Protein AF-A0A937F068-F1 (afdb_monomer)

Structure (mmCIF, N/CA/C/O backbone):
data_AF-A0A937F068-F1
#
_entry.id   AF-A0A937F068-F1
#
loop_
_atom_site.group_PDB
_atom_site.id
_atom_site.type_symbol
_atom_site.label_atom_id
_atom_site.label_alt_id
_atom_site.label_comp_id
_atom_site.label_asym_id
_atom_site.label_entity_id
_atom_site.label_seq_id
_atom_site.pdbx_PDB_ins_code
_atom_site.Cartn_x
_atom_site.Cartn_y
_atom_site.Cartn_z
_atom_site.occupancy
_atom_site.B_iso_or_equiv
_atom_site.auth_seq_id
_atom_site.auth_comp_id
_atom_site.auth_asym_id
_atom_site.auth_atom_id
_atom_site.pdbx_PDB_model_num
ATOM 1 N N . MET A 1 1 ? -15.009 3.704 15.747 1.00 69.94 1 MET A N 1
ATOM 2 C CA . MET A 1 1 ? -14.477 2.419 15.239 1.00 69.94 1 MET A CA 1
ATOM 3 C C . MET A 1 1 ? -15.479 1.794 14.280 1.00 69.94 1 MET A C 1
ATOM 5 O O . MET A 1 1 ? -16.656 1.804 14.618 1.00 69.94 1 MET A O 1
ATOM 9 N N . ASN A 1 2 ? -15.046 1.283 13.120 1.00 83.69 2 ASN A N 1
ATOM 10 C CA . ASN A 1 2 ? -15.931 0.649 12.127 1.00 83.69 2 ASN A CA 1
ATOM 11 C C . ASN A 1 2 ? -15.419 -0.758 11.722 1.00 83.69 2 ASN A C 1
ATOM 13 O O . ASN A 1 2 ? -14.590 -0.865 10.817 1.00 83.69 2 ASN A O 1
ATOM 17 N N . PRO A 1 3 ? -15.869 -1.840 12.394 1.00 88.06 3 PRO A N 1
ATOM 18 C CA . PRO A 1 3 ? -15.419 -3.208 12.112 1.00 88.06 3 PRO A CA 1
ATOM 19 C C . PRO A 1 3 ? -15.730 -3.690 10.690 1.00 88.06 3 PRO A C 1
ATOM 21 O O . PRO A 1 3 ? -14.933 -4.422 10.111 1.00 88.06 3 PRO A O 1
ATOM 24 N N . GLU A 1 4 ? -16.850 -3.249 10.115 1.00 92.06 4 GLU A N 1
ATOM 25 C CA . GLU A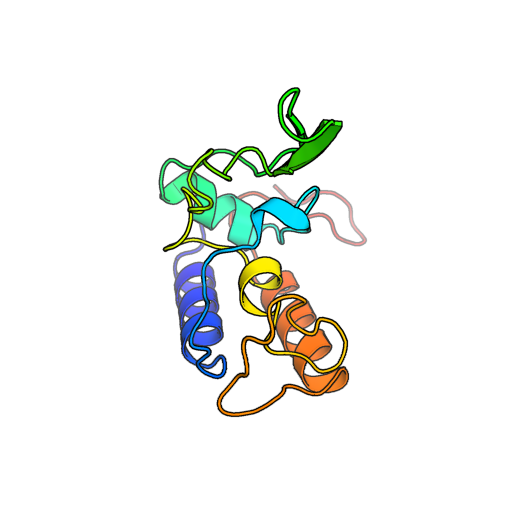 1 4 ? -17.248 -3.591 8.745 1.00 92.06 4 GLU A CA 1
ATOM 26 C C . GLU A 1 4 ? -16.262 -3.009 7.724 1.00 92.06 4 GLU A C 1
ATOM 28 O O . GLU A 1 4 ? -15.806 -3.715 6.827 1.00 92.06 4 GLU A O 1
ATOM 33 N N . ALA A 1 5 ? -15.835 -1.756 7.915 1.00 92.56 5 ALA A N 1
ATOM 34 C CA . ALA A 1 5 ? -14.820 -1.139 7.062 1.00 92.56 5 ALA A CA 1
ATOM 35 C C . ALA A 1 5 ? -13.458 -1.850 7.157 1.00 92.56 5 ALA A C 1
ATOM 37 O O . ALA A 1 5 ? -12.776 -2.003 6.147 1.00 92.56 5 ALA A O 1
ATOM 38 N N . ILE A 1 6 ? -13.063 -2.322 8.345 1.00 93.25 6 ILE A N 1
ATOM 39 C CA . ILE A 1 6 ? -11.826 -3.105 8.508 1.00 93.25 6 ILE A CA 1
ATOM 40 C C . ILE A 1 6 ? -11.939 -4.469 7.820 1.00 93.25 6 ILE A C 1
ATOM 42 O O . ILE A 1 6 ? -10.991 -4.882 7.154 1.00 93.25 6 ILE A O 1
ATOM 46 N N . ALA A 1 7 ? -13.081 -5.151 7.942 1.00 94.38 7 ALA A N 1
ATOM 47 C CA . ALA A 1 7 ? -13.318 -6.411 7.242 1.00 94.38 7 ALA A CA 1
ATOM 48 C C . ALA A 1 7 ? -13.234 -6.214 5.720 1.00 94.38 7 ALA A C 1
ATOM 50 O O . ALA A 1 7 ? -12.489 -6.930 5.050 1.00 94.38 7 ALA A O 1
ATOM 51 N N . ARG A 1 8 ? -13.882 -5.167 5.187 1.00 96.50 8 ARG A N 1
ATOM 52 C CA . ARG A 1 8 ? -13.809 -4.844 3.758 1.00 96.50 8 ARG A CA 1
ATOM 53 C C . ARG A 1 8 ? -12.386 -4.517 3.300 1.00 96.50 8 ARG A C 1
ATOM 55 O O . ARG A 1 8 ? -11.953 -4.994 2.256 1.00 96.50 8 ARG A O 1
ATOM 62 N N . LEU A 1 9 ? -11.626 -3.766 4.099 1.00 96.56 9 LEU A N 1
ATOM 63 C CA . LEU A 1 9 ? -10.213 -3.490 3.823 1.00 96.56 9 LEU A CA 1
ATOM 64 C C . LEU A 1 9 ? -9.393 -4.787 3.703 1.00 96.56 9 LEU A C 1
ATOM 66 O O . LEU A 1 9 ? -8.551 -4.920 2.815 1.00 96.56 9 LEU A O 1
ATOM 70 N N . GLN A 1 10 ? -9.638 -5.757 4.586 1.00 96.06 10 GLN A N 1
ATOM 71 C CA . GLN A 1 10 ? -8.953 -7.049 4.557 1.00 96.06 10 GLN A CA 1
ATOM 72 C C . GLN A 1 10 ? -9.335 -7.887 3.334 1.00 96.06 10 GLN A C 1
ATOM 74 O O . GLN A 1 10 ? -8.452 -8.514 2.750 1.00 96.06 10 GLN A O 1
ATOM 79 N N . GLU A 1 11 ? -10.603 -7.877 2.920 1.0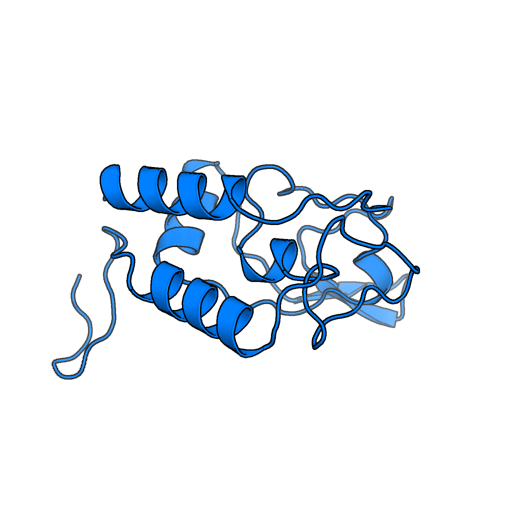0 97.69 11 GLU A N 1
ATOM 80 C CA . GLU A 1 11 ? -11.051 -8.529 1.682 1.00 97.69 11 GLU A CA 1
ATOM 81 C C . GLU A 1 11 ? -10.330 -7.958 0.458 1.00 97.69 11 GLU A C 1
ATOM 83 O O . GLU A 1 11 ? -9.791 -8.720 -0.344 1.00 97.69 11 GLU A O 1
ATOM 88 N N . ILE A 1 12 ? -10.236 -6.625 0.360 1.00 97.94 12 ILE A N 1
ATOM 89 C CA . ILE A 1 12 ? -9.492 -5.946 -0.711 1.00 97.94 12 ILE A CA 1
ATOM 90 C C . ILE A 1 12 ? -8.026 -6.395 -0.715 1.00 97.94 12 ILE A C 1
ATOM 92 O O . ILE A 1 12 ? -7.460 -6.691 -1.766 1.00 97.94 12 ILE A O 1
ATOM 96 N N . TYR A 1 1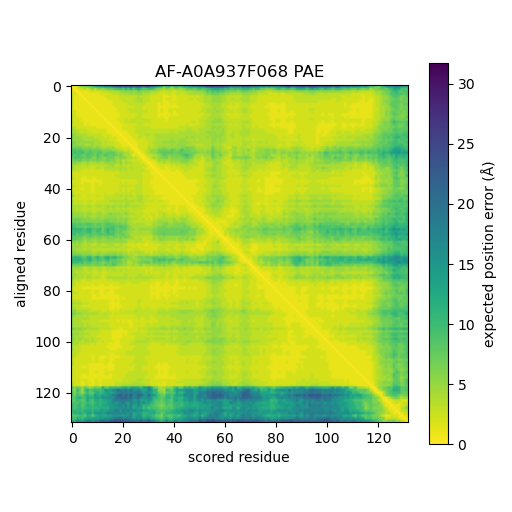3 ? -7.386 -6.498 0.454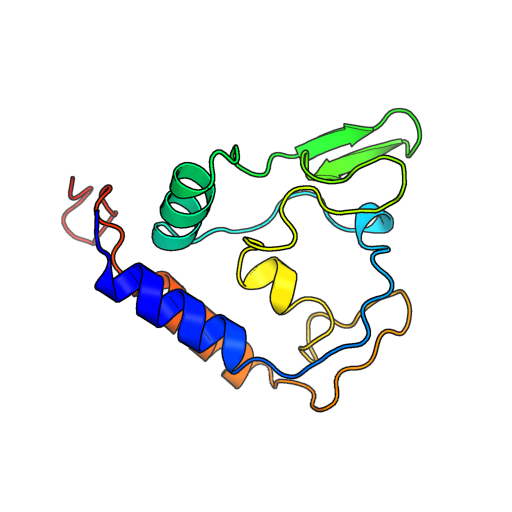 1.00 97.44 13 TYR A N 1
ATOM 97 C CA . TYR A 1 13 ? -6.003 -6.978 0.536 1.00 97.44 13 TYR A CA 1
ATOM 98 C C . TYR A 1 13 ? -5.839 -8.430 0.090 1.00 97.44 13 TYR A C 1
ATOM 100 O O . TYR A 1 13 ? -4.800 -8.771 -0.476 1.00 97.44 13 TYR A O 1
ATOM 108 N N . GLN A 1 14 ? -6.828 -9.280 0.361 1.00 96.94 14 GLN A N 1
ATOM 109 C CA . GLN A 1 14 ? -6.813 -10.690 -0.025 1.00 96.94 14 GLN A CA 1
ATOM 110 C C . GLN A 1 14 ? -7.081 -10.894 -1.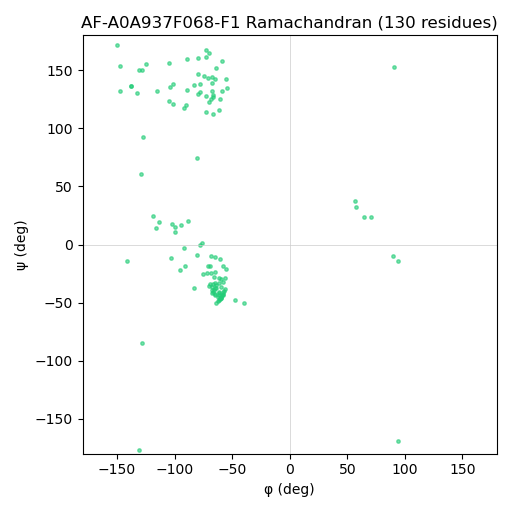520 1.00 96.94 14 GLN A C 1
ATOM 112 O O . GLN A 1 14 ? -6.625 -11.894 -2.069 1.00 96.94 14 GLN A O 1
ATOM 117 N N . SER A 1 15 ? -7.770 -9.959 -2.183 1.00 97.12 15 SER A N 1
ATOM 118 C CA . SER A 1 15 ? -8.035 -10.027 -3.625 1.00 97.12 15 SER A CA 1
ATOM 119 C C . SER A 1 15 ? -6.868 -9.562 -4.502 1.00 97.12 15 SER A C 1
ATOM 121 O O . SER A 1 15 ? -6.935 -9.699 -5.723 1.00 97.12 15 SER A O 1
ATOM 123 N N . LEU A 1 16 ? -5.812 -8.985 -3.917 1.00 98.06 16 LEU A N 1
ATOM 124 C CA . LEU A 1 16 ? -4.650 -8.523 -4.679 1.00 98.06 16 LEU A CA 1
ATOM 125 C C . LEU A 1 16 ? -3.874 -9.701 -5.297 1.00 98.06 16 LEU A C 1
ATOM 127 O O . LEU A 1 16 ? -3.712 -10.731 -4.634 1.00 98.06 16 LEU A O 1
ATOM 131 N N . PRO A 1 17 ? -3.317 -9.539 -6.515 1.00 97.94 17 PRO A N 1
ATOM 132 C CA . PRO A 1 17 ? -2.431 -10.535 -7.102 1.00 97.94 17 PRO A CA 1
ATOM 133 C C . PRO A 1 17 ? -1.248 -10.865 -6.191 1.00 97.94 17 PRO A C 1
ATOM 135 O O . PRO A 1 17 ? -0.666 -9.990 -5.540 1.00 97.94 17 PRO A O 1
ATOM 138 N N . LYS A 1 18 ? -0.850 -12.135 -6.172 1.00 96.88 18 LYS A N 1
ATOM 139 C CA . LYS A 1 18 ? 0.322 -12.578 -5.411 1.00 96.88 18 LYS A CA 1
ATOM 140 C C . LYS A 1 18 ? 1.619 -12.155 -6.093 1.00 96.88 18 LYS A C 1
ATOM 142 O O . LYS A 1 18 ? 1.744 -12.190 -7.315 1.00 96.88 18 LYS A O 1
ATOM 147 N N . ILE A 1 19 ? 2.615 -11.828 -5.273 1.00 95.81 19 ILE A N 1
ATOM 148 C CA . ILE A 1 19 ? 3.985 -11.521 -5.691 1.00 95.81 19 ILE A CA 1
ATOM 149 C C . ILE A 1 19 ? 4.985 -12.180 -4.743 1.00 95.81 19 ILE A C 1
ATOM 151 O O . ILE A 1 19 ? 4.850 -12.106 -3.519 1.00 95.81 19 ILE A O 1
ATOM 155 N N . ASN A 1 20 ? 6.035 -12.775 -5.305 1.00 95.00 20 ASN A N 1
ATOM 156 C CA . ASN A 1 20 ? 7.163 -13.303 -4.536 1.00 95.00 20 ASN A CA 1
ATOM 157 C C . ASN A 1 20 ? 8.120 -12.157 -4.161 1.00 95.00 20 ASN A C 1
ATOM 159 O O . ASN A 1 20 ? 9.170 -11.963 -4.770 1.00 95.00 20 ASN A O 1
ATOM 163 N N . CYS A 1 21 ? 7.711 -11.339 -3.186 1.00 91.50 21 CYS A N 1
ATOM 164 C CA . CYS A 1 21 ? 8.440 -10.144 -2.760 1.00 91.50 21 CYS A CA 1
ATOM 165 C C . CYS A 1 21 ? 9.768 -10.491 -2.064 1.00 91.50 21 CYS A C 1
ATOM 167 O O . CYS A 1 21 ? 9.775 -11.161 -1.036 1.00 91.50 21 CYS A O 1
ATOM 169 N N . GLN A 1 22 ? 10.880 -9.934 -2.555 1.00 90.94 22 GLN A N 1
ATOM 170 C CA . GLN A 1 22 ? 12.214 -10.085 -1.948 1.00 90.94 22 GLN A CA 1
ATOM 171 C C . GLN A 1 22 ? 12.453 -9.197 -0.711 1.00 90.94 22 GLN A C 1
ATOM 173 O O . GLN A 1 22 ? 13.550 -9.214 -0.167 1.00 90.94 22 GLN A O 1
ATOM 178 N N . GLN A 1 23 ? 11.470 -8.384 -0.301 1.00 88.50 23 GLN A N 1
ATOM 179 C CA . GLN A 1 23 ? 11.553 -7.509 0.881 1.00 88.50 23 GLN A CA 1
ATOM 180 C C . GLN A 1 23 ? 12.739 -6.523 0.854 1.00 88.50 23 GLN A C 1
ATOM 182 O O . GLN A 1 23 ? 13.333 -6.218 1.877 1.00 88.50 23 GLN A O 1
ATOM 187 N N . LYS A 1 24 ? 13.057 -5.983 -0.331 1.00 87.44 24 LYS A N 1
ATOM 188 C CA . LYS A 1 24 ? 14.157 -5.022 -0.549 1.00 87.44 24 LYS A CA 1
ATOM 189 C C . LYS A 1 24 ? 13.712 -3.552 -0.630 1.00 87.44 24 LYS A C 1
ATOM 191 O O . LYS A 1 24 ? 14.456 -2.683 -1.076 1.00 87.44 24 LYS A O 1
ATOM 196 N N . CYS A 1 25 ? 12.486 -3.255 -0.194 1.00 86.50 25 CYS A N 1
ATOM 197 C CA . CYS A 1 25 ? 11.876 -1.925 -0.304 1.00 86.50 25 CYS A CA 1
ATOM 198 C C . CYS A 1 25 ? 12.643 -0.819 0.442 1.00 86.50 25 CYS A C 1
ATOM 200 O O . CYS A 1 25 ? 12.349 0.354 0.224 1.00 86.50 25 CYS A O 1
ATOM 202 N N . GLN A 1 26 ? 13.608 -1.153 1.304 1.00 81.12 26 GLN A N 1
ATOM 203 C CA . GLN A 1 26 ? 14.441 -0.177 2.002 1.00 81.12 26 GLN A CA 1
ATOM 204 C C . GLN A 1 26 ? 15.182 0.778 1.065 1.00 81.12 26 GLN A C 1
ATOM 206 O O . GLN A 1 26 ? 15.369 1.932 1.424 1.00 81.12 26 GLN A O 1
ATOM 211 N N . ALA A 1 27 ? 15.500 0.327 -0.152 1.00 78.25 27 ALA A N 1
ATOM 212 C CA . ALA A 1 27 ? 16.169 1.138 -1.161 1.00 78.25 27 ALA A CA 1
ATOM 213 C C . ALA A 1 27 ? 15.303 2.277 -1.733 1.00 78.25 27 ALA A C 1
ATOM 215 O O . ALA A 1 27 ? 15.837 3.183 -2.365 1.00 78.25 27 ALA A O 1
ATOM 216 N N . CYS A 1 28 ? 13.973 2.221 -1.575 1.00 80.06 28 CYS A N 1
ATOM 217 C CA . CYS A 1 28 ? 13.062 3.128 -2.283 1.00 80.06 28 CYS A CA 1
ATOM 218 C C . CYS A 1 28 ? 11.857 3.627 -1.470 1.00 80.06 28 CYS A C 1
ATOM 220 O O . CYS A 1 28 ? 11.187 4.562 -1.899 1.00 80.06 28 CYS A O 1
ATOM 222 N N . CYS A 1 29 ? 11.535 3.026 -0.322 1.00 84.81 29 CYS A N 1
ATOM 223 C CA . CYS A 1 29 ? 10.348 3.384 0.454 1.00 84.81 29 CYS A CA 1
ATOM 224 C C . CYS A 1 29 ? 10.654 4.491 1.471 1.00 84.81 29 CYS A C 1
ATOM 226 O O . CYS A 1 29 ? 11.478 4.317 2.373 1.00 84.81 29 CYS A O 1
ATOM 228 N N . THR A 1 30 ? 9.953 5.620 1.346 1.00 87.56 30 THR A N 1
ATOM 229 C CA . THR A 1 30 ? 10.226 6.845 2.108 1.00 87.56 30 THR A CA 1
ATOM 230 C C . THR A 1 30 ? 8.950 7.369 2.781 1.00 87.56 30 THR A C 1
ATOM 232 O O . THR A 1 30 ? 8.669 7.033 3.932 1.00 87.56 30 THR A O 1
ATOM 235 N N . ILE A 1 31 ? 8.150 8.142 2.049 1.00 88.50 31 ILE A N 1
ATOM 236 C CA . ILE A 1 31 ? 6.832 8.656 2.416 1.00 88.50 31 ILE A CA 1
ATOM 237 C C . ILE A 1 31 ? 5.800 7.826 1.667 1.00 88.50 31 ILE A C 1
ATOM 239 O O . ILE A 1 31 ? 5.945 7.570 0.473 1.00 88.50 31 ILE A O 1
ATOM 243 N N . ILE A 1 32 ? 4.751 7.421 2.372 1.00 91.56 32 ILE A N 1
ATOM 244 C CA . ILE A 1 32 ? 3.646 6.673 1.785 1.00 91.56 32 ILE A CA 1
ATOM 245 C C . ILE A 1 32 ? 2.327 7.342 2.137 1.00 91.56 32 ILE A C 1
ATOM 247 O O . ILE A 1 32 ? 2.198 7.974 3.186 1.00 91.56 32 ILE A O 1
ATOM 251 N N . THR A 1 33 ? 1.355 7.205 1.246 1.00 90.56 33 THR A N 1
ATOM 252 C CA . THR A 1 33 ? -0.018 7.636 1.481 1.00 90.56 33 THR A CA 1
ATOM 253 C C . THR A 1 33 ? -0.756 6.606 2.330 1.00 90.56 33 THR A C 1
ATOM 255 O O . THR A 1 33 ? -0.482 5.407 2.257 1.00 90.56 33 THR A O 1
ATOM 258 N N . LEU A 1 34 ? -1.677 7.082 3.165 1.00 92.94 34 LEU A N 1
ATOM 259 C CA . LEU A 1 34 ? -2.579 6.243 3.945 1.00 92.94 34 LEU A CA 1
ATOM 260 C C . LEU A 1 34 ? -3.974 6.858 3.907 1.00 92.94 34 LEU A C 1
ATOM 262 O O . LEU A 1 34 ? -4.121 8.063 4.113 1.00 92.94 34 LEU A O 1
ATOM 266 N N . SER A 1 35 ? -4.979 6.019 3.706 1.00 92.44 35 SER A N 1
ATOM 267 C CA . SER A 1 35 ? -6.379 6.357 3.940 1.00 92.44 35 SER A CA 1
ATOM 268 C C . SER A 1 35 ? -6.686 6.426 5.447 1.00 92.44 35 SER A C 1
ATOM 270 O O . SER A 1 35 ? -5.966 5.845 6.277 1.00 92.44 35 SER A O 1
ATOM 272 N N . PRO A 1 36 ? -7.786 7.088 5.847 1.00 91.00 36 PRO A N 1
ATOM 273 C CA . PRO A 1 36 ? -8.213 7.129 7.243 1.00 91.00 36 PRO A CA 1
ATOM 274 C C . PRO A 1 36 ? -8.427 5.741 7.865 1.00 91.00 36 PRO A C 1
ATOM 276 O O . PRO A 1 36 ? -8.077 5.534 9.031 1.00 91.00 36 PRO A O 1
ATOM 279 N N . ILE A 1 37 ? -8.968 4.778 7.108 1.00 92.75 37 ILE A N 1
ATOM 280 C CA . ILE A 1 37 ? -9.209 3.422 7.619 1.00 92.75 37 ILE A CA 1
ATOM 281 C C . ILE A 1 37 ? -7.899 2.660 7.857 1.00 92.75 37 ILE A C 1
ATOM 283 O O . ILE A 1 37 ? -7.782 1.924 8.834 1.00 92.75 37 ILE A O 1
ATOM 287 N N . GLU A 1 38 ? -6.872 2.884 7.036 1.00 95.19 38 GLU A N 1
ATOM 288 C CA . GLU A 1 38 ? -5.555 2.263 7.209 1.00 95.19 38 GLU A CA 1
ATOM 289 C C . GLU A 1 38 ? -4.812 2.820 8.419 1.00 95.19 38 GLU A C 1
ATOM 291 O O . GLU A 1 38 ? -4.130 2.079 9.130 1.00 95.19 38 GLU A O 1
ATOM 296 N N . ILE A 1 39 ? -4.979 4.116 8.696 1.00 92.81 39 ILE A N 1
ATOM 297 C CA . ILE A 1 39 ? -4.489 4.733 9.931 1.00 92.81 39 ILE A CA 1
ATOM 298 C C . ILE A 1 39 ? -5.133 4.061 11.149 1.00 92.81 39 ILE A C 1
ATOM 300 O O . ILE A 1 39 ? -4.435 3.737 12.11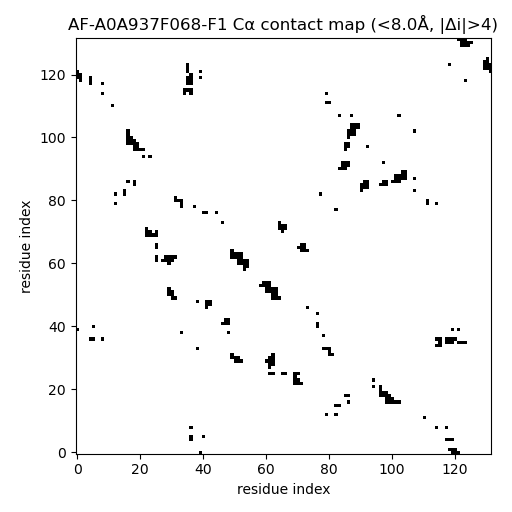4 1.00 92.81 39 ILE A O 1
ATOM 304 N N . GLU A 1 40 ? -6.450 3.843 11.118 1.00 91.88 40 GLU A N 1
ATOM 305 C CA . GLU A 1 40 ? -7.157 3.130 12.183 1.00 91.88 40 GLU A CA 1
ATOM 306 C C . GLU A 1 40 ? -6.652 1.684 12.305 1.00 91.88 40 GLU A C 1
ATOM 308 O O . GLU A 1 40 ? -6.318 1.243 13.406 1.00 91.88 40 GLU A O 1
ATOM 313 N N . HIS A 1 41 ? -6.489 0.983 11.180 1.00 93.75 41 HIS A N 1
ATOM 314 C CA . HIS A 1 41 ? -5.984 -0.386 11.135 1.00 93.75 41 HIS A CA 1
ATOM 315 C C . HIS A 1 41 ? -4.578 -0.520 11.745 1.00 93.75 41 HIS A C 1
ATOM 317 O O . HIS A 1 41 ? -4.327 -1.429 12.540 1.00 93.75 41 HIS A O 1
ATOM 323 N N . LEU A 1 42 ? -3.662 0.409 11.444 1.00 94.25 42 LEU A N 1
ATOM 324 C CA . LEU A 1 42 ? -2.330 0.444 12.056 1.00 94.25 42 LEU A CA 1
ATOM 325 C C . LEU A 1 42 ? -2.407 0.637 13.572 1.00 94.25 42 LEU A C 1
ATOM 327 O O . LEU A 1 42 ? -1.783 -0.120 14.320 1.00 94.25 42 LEU A O 1
ATOM 331 N N . LYS A 1 43 ? -3.203 1.611 14.030 1.00 92.31 43 LYS A N 1
ATOM 332 C CA . LYS A 1 43 ? -3.373 1.912 15.459 1.00 92.31 43 LYS A CA 1
ATOM 333 C C . LYS A 1 43 ? -3.959 0.727 16.227 1.00 92.31 43 LYS A C 1
ATOM 335 O O . LYS A 1 43 ? -3.449 0.396 17.294 1.00 92.31 43 LYS A O 1
ATOM 340 N N . GLN A 1 44 ? -4.968 0.054 15.669 1.00 91.44 44 GLN A N 1
ATOM 341 C CA . GLN A 1 44 ? -5.571 -1.150 16.257 1.00 91.44 44 GLN A CA 1
ATOM 342 C C . GLN A 1 44 ? -4.556 -2.286 16.438 1.00 91.44 44 GLN A C 1
ATOM 344 O O . GLN A 1 44 ? -4.660 -3.070 17.375 1.00 91.44 44 GLN A O 1
ATOM 349 N N . ASN A 1 45 ? -3.535 -2.339 15.583 1.00 94.00 45 ASN A N 1
ATOM 350 C CA . ASN A 1 45 ? -2.463 -3.328 15.651 1.00 94.00 45 ASN A CA 1
ATOM 351 C C . ASN A 1 45 ? -1.223 -2.829 16.418 1.00 94.00 45 ASN A C 1
ATOM 353 O O . ASN A 1 45 ? -0.129 -3.384 16.273 1.00 94.00 45 ASN A O 1
ATOM 357 N N . GLY A 1 46 ? -1.369 -1.760 17.211 1.00 94.44 46 GLY A N 1
ATOM 358 C CA . GLY A 1 46 ? -0.293 -1.192 18.024 1.00 94.44 46 GLY A CA 1
ATOM 359 C C . GLY A 1 46 ? 0.866 -0.630 17.199 1.00 94.44 46 GLY A C 1
ATOM 360 O O . GLY A 1 46 ? 2.000 -0.584 17.676 1.00 94.44 46 GLY A O 1
ATOM 361 N N . LYS A 1 47 ? 0.621 -0.252 15.937 1.00 94.94 47 LYS A N 1
ATOM 362 C CA . LYS A 1 47 ? 1.634 0.310 15.040 1.00 94.94 47 LYS A CA 1
ATOM 363 C C . LYS A 1 47 ? 1.501 1.826 14.960 1.00 94.94 47 LYS A C 1
ATOM 365 O O . LYS A 1 47 ? 0.406 2.372 14.857 1.00 94.94 47 LYS A O 1
ATOM 370 N N . GLY A 1 48 ? 2.647 2.502 14.984 1.00 92.56 48 GLY A N 1
ATOM 371 C CA . GLY A 1 48 ? 2.729 3.936 14.719 1.00 92.56 48 GLY A CA 1
ATOM 372 C C . GLY A 1 48 ? 2.531 4.264 13.239 1.00 92.56 48 GLY A C 1
ATOM 373 O O . GLY A 1 48 ? 2.609 3.389 12.373 1.00 92.56 48 GLY A O 1
ATOM 374 N N . LEU A 1 49 ? 2.325 5.545 12.942 1.00 92.62 49 LEU A N 1
ATOM 375 C CA . LEU A 1 49 ? 2.246 6.012 11.562 1.00 92.62 49 LEU A CA 1
ATOM 376 C C . LEU A 1 49 ? 3.614 5.892 10.861 1.00 92.62 49 LEU A C 1
ATOM 378 O O . LEU A 1 49 ? 4.642 6.190 11.476 1.00 92.62 49 LEU A O 1
ATOM 382 N N . PRO A 1 50 ? 3.646 5.461 9.590 1.00 91.31 50 PRO A N 1
ATOM 383 C CA . PRO A 1 50 ? 4.834 5.544 8.752 1.00 91.31 50 PRO A CA 1
ATOM 384 C C . PRO A 1 50 ? 5.250 7.008 8.599 1.00 91.31 50 PRO A C 1
ATOM 386 O O . PRO A 1 50 ? 4.454 7.839 8.173 1.00 91.31 50 PRO A O 1
ATOM 389 N N . VAL A 1 51 ? 6.496 7.323 8.939 1.00 90.75 51 VAL A N 1
ATOM 390 C CA . VAL A 1 51 ? 7.077 8.658 8.746 1.00 90.75 51 VAL A CA 1
ATOM 391 C C . VAL A 1 51 ? 8.426 8.524 8.060 1.00 90.75 51 VAL A C 1
ATOM 393 O O . VAL A 1 51 ? 9.116 7.520 8.244 1.00 90.75 51 VAL A O 1
ATOM 396 N N . ALA A 1 52 ? 8.814 9.526 7.277 1.00 90.56 52 ALA A N 1
ATOM 397 C CA . ALA A 1 52 ? 10.166 9.589 6.741 1.00 90.56 52 ALA A CA 1
ATOM 398 C C . ALA A 1 52 ? 11.169 9.828 7.879 1.00 90.56 52 ALA A C 1
ATOM 400 O O . ALA A 1 52 ? 10.976 10.703 8.725 1.00 90.56 52 ALA A O 1
ATOM 401 N N . ARG A 1 53 ? 12.238 9.034 7.901 1.00 88.62 53 ARG A N 1
ATOM 402 C CA . ARG A 1 53 ? 13.353 9.138 8.838 1.00 88.62 53 ARG A CA 1
ATOM 403 C C . ARG A 1 53 ? 14.665 9.061 8.073 1.00 88.62 53 ARG A C 1
ATOM 405 O O . ARG A 1 53 ? 14.886 8.121 7.316 1.00 88.62 53 ARG A O 1
ATOM 412 N N . TYR A 1 54 ? 15.570 9.997 8.335 1.00 88.38 54 TYR A N 1
ATOM 413 C CA . TYR A 1 54 ? 16.886 9.986 7.711 1.00 88.38 54 TYR A CA 1
ATOM 414 C C . TYR A 1 54 ? 17.699 8.786 8.202 1.00 88.38 54 TYR A C 1
ATOM 416 O O . TYR A 1 54 ? 17.830 8.573 9.414 1.00 88.38 54 TYR A O 1
ATOM 424 N N . SER A 1 55 ? 18.253 8.022 7.263 1.00 83.06 55 SER A N 1
ATOM 425 C CA . SER A 1 55 ? 19.221 6.974 7.552 1.00 83.06 55 SER A CA 1
ATOM 426 C C . SER A 1 55 ? 20.628 7.460 7.236 1.00 83.06 55 SER A C 1
ATOM 428 O O . SER A 1 55 ? 20.939 7.772 6.091 1.00 83.06 55 SER A O 1
ATOM 430 N N . LYS A 1 56 ? 21.499 7.465 8.250 1.00 84.94 56 LYS A N 1
ATOM 431 C CA . LYS A 1 56 ? 22.922 7.797 8.077 1.00 84.94 56 LYS A CA 1
ATOM 432 C C . LYS A 1 56 ? 23.665 6.781 7.210 1.00 84.94 56 LYS A C 1
ATOM 434 O O . LYS A 1 56 ? 24.601 7.149 6.524 1.00 84.94 56 LYS A O 1
ATOM 439 N N . GLU A 1 57 ? 23.272 5.513 7.287 1.00 81.50 57 GLU A N 1
ATOM 440 C CA . GLU A 1 57 ? 23.911 4.414 6.552 1.00 81.50 57 GLU A CA 1
ATOM 441 C C . GLU A 1 57 ? 23.681 4.533 5.046 1.00 81.50 57 GLU A C 1
ATOM 443 O O . GLU A 1 57 ? 24.564 4.237 4.249 1.00 81.50 57 GLU A O 1
ATOM 448 N N . PHE A 1 58 ? 22.489 4.990 4.673 1.00 77.25 58 PHE A N 1
ATOM 449 C CA . PHE A 1 58 ? 22.056 5.042 3.288 1.00 77.25 58 PHE A CA 1
ATOM 450 C C . PHE A 1 58 ? 22.105 6.449 2.680 1.00 77.25 58 PHE A C 1
ATOM 452 O O . PHE A 1 58 ? 21.972 6.583 1.472 1.00 77.25 58 PHE A O 1
ATOM 459 N N . ASP A 1 59 ? 22.300 7.482 3.501 1.00 86.25 59 ASP A N 1
ATOM 460 C CA . ASP A 1 59 ? 22.326 8.895 3.103 1.00 86.25 59 ASP A CA 1
ATOM 461 C C . ASP A 1 59 ? 21.044 9.383 2.392 1.00 86.25 59 ASP A C 1
ATOM 463 O O . ASP A 1 59 ? 21.054 10.263 1.535 1.00 86.25 59 ASP A O 1
ATOM 467 N N . TYR A 1 60 ? 19.891 8.819 2.765 1.00 8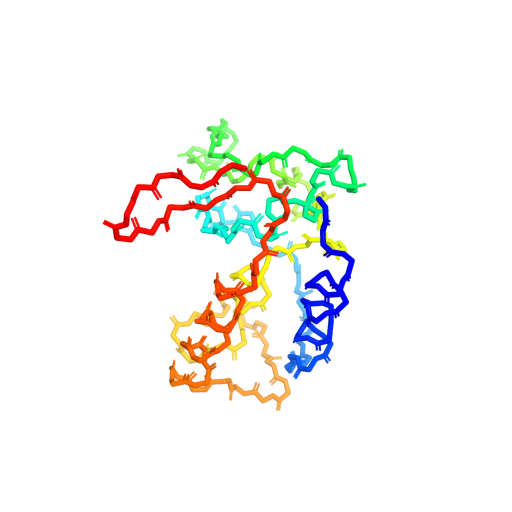5.06 60 TYR A N 1
ATOM 468 C CA . TYR A 1 60 ? 18.572 9.293 2.334 1.00 85.06 60 TYR A CA 1
ATOM 469 C C . TYR A 1 60 ? 17.481 9.022 3.383 1.00 85.06 60 TYR A C 1
ATOM 471 O O . TYR A 1 60 ? 17.695 8.385 4.419 1.00 85.06 60 TYR A O 1
ATOM 479 N N . GLN A 1 61 ? 16.288 9.572 3.138 1.00 88.69 61 GLN A N 1
ATOM 480 C CA . GLN A 1 61 ? 15.099 9.386 3.974 1.00 88.69 61 GLN A CA 1
ATOM 481 C C . GLN A 1 61 ? 14.459 8.026 3.712 1.00 88.69 61 GLN A C 1
ATOM 483 O O . GLN A 1 61 ? 14.169 7.709 2.570 1.00 88.69 61 GLN A O 1
ATOM 488 N N . MET A 1 62 ? 14.152 7.263 4.753 1.00 89.38 62 MET A N 1
ATOM 489 C CA . MET A 1 62 ? 13.499 5.957 4.662 1.00 89.38 62 MET A CA 1
ATOM 490 C C . MET A 1 62 ? 12.235 5.920 5.514 1.00 89.38 62 MET A C 1
ATOM 492 O O . MET A 1 62 ? 12.124 6.640 6.504 1.00 89.38 62 MET A O 1
ATOM 496 N N . CYS A 1 63 ? 11.285 5.055 5.171 1.00 91.88 63 CYS A N 1
ATOM 497 C CA . CYS A 1 63 ? 10.130 4.804 6.027 1.00 91.88 63 CYS A CA 1
ATOM 498 C C . CYS A 1 63 ? 10.577 4.289 7.409 1.00 91.88 63 CYS A C 1
ATOM 500 O O . CYS A 1 63 ? 11.349 3.336 7.510 1.00 91.88 63 CYS A O 1
ATOM 502 N N . SER A 1 64 ? 10.031 4.868 8.480 1.00 91.62 64 SER A N 1
ATOM 503 C CA . SER A 1 64 ? 10.332 4.537 9.881 1.00 91.62 64 SER A CA 1
ATOM 504 C C . SER A 1 64 ? 10.080 3.078 10.277 1.00 91.62 64 SER A C 1
ATOM 506 O O . SER A 1 64 ? 10.601 2.628 11.296 1.00 91.62 64 SER A O 1
ATOM 508 N N . HIS A 1 65 ? 9.292 2.339 9.490 1.00 91.56 65 HIS A N 1
ATOM 509 C CA . HIS A 1 65 ? 8.994 0.923 9.722 1.00 91.56 65 HIS A CA 1
ATOM 510 C C . HIS A 1 65 ? 9.950 -0.038 9.015 1.00 91.56 65 HIS A C 1
ATOM 512 O O . HIS A 1 65 ? 9.810 -1.252 9.181 1.00 91.56 65 HIS A O 1
ATOM 518 N N . LEU A 1 66 ? 10.895 0.465 8.223 1.00 88.44 66 LEU A N 1
ATOM 519 C CA . LEU A 1 66 ? 11.946 -0.355 7.632 1.00 88.44 66 LEU A CA 1
ATOM 520 C C . LEU A 1 66 ? 13.044 -0.619 8.658 1.00 88.44 66 LEU A C 1
ATOM 522 O O . LEU A 1 66 ? 13.559 0.294 9.304 1.00 88.44 66 LEU A O 1
ATOM 526 N N . ARG A 1 67 ? 13.401 -1.891 8.800 1.00 83.06 67 ARG A N 1
ATOM 527 C CA . ARG A 1 67 ? 14.529 -2.339 9.614 1.00 83.06 67 ARG A CA 1
ATOM 528 C C . ARG A 1 67 ? 15.799 -2.367 8.767 1.00 83.06 67 ARG A C 1
ATOM 530 O O . ARG A 1 67 ? 15.739 -2.450 7.544 1.00 83.06 67 ARG A O 1
ATOM 537 N N . GLN A 1 68 ? 16.955 -2.348 9.430 1.00 73.50 68 GLN A N 1
ATOM 538 C CA . GLN A 1 68 ? 18.268 -2.392 8.767 1.00 73.50 68 GLN A CA 1
ATOM 539 C C . GLN A 1 68 ? 18.455 -3.637 7.888 1.00 73.50 68 GLN A C 1
ATOM 541 O O . GLN A 1 68 ? 19.083 -3.564 6.841 1.00 73.50 68 GLN A O 1
ATOM 546 N N . ASN A 1 69 ? 17.853 -4.767 8.269 1.00 75.44 69 ASN A N 1
ATOM 547 C CA . ASN A 1 69 ? 17.897 -6.002 7.486 1.00 75.44 69 ASN A CA 1
ATOM 548 C C . ASN A 1 69 ? 16.964 -5.997 6.252 1.00 75.44 69 ASN A C 1
ATOM 550 O O . ASN A 1 69 ? 16.910 -6.993 5.541 1.00 75.44 69 ASN A O 1
ATOM 554 N N . GLY A 1 70 ? 16.239 -4.902 5.999 1.00 72.81 70 GLY A N 1
ATOM 555 C CA . GLY A 1 70 ? 15.307 -4.740 4.878 1.00 72.81 70 GLY A CA 1
ATOM 556 C C . GLY A 1 70 ? 13.850 -5.077 5.197 1.00 72.81 70 GLY A C 1
ATOM 557 O O . GLY A 1 70 ? 12.940 -4.661 4.477 1.00 72.81 70 GLY A O 1
ATOM 558 N N . ASP A 1 71 ? 13.592 -5.739 6.326 1.00 83.88 71 ASP A N 1
ATOM 559 C CA . ASP A 1 71 ? 12.239 -6.143 6.690 1.00 83.88 71 ASP A CA 1
ATOM 560 C C . ASP A 1 71 ? 11.362 -4.951 7.079 1.00 83.88 71 ASP A C 1
ATOM 562 O O . ASP A 1 71 ? 11.771 -4.016 7.772 1.00 83.88 71 ASP A O 1
ATOM 566 N N . CYS A 1 72 ? 10.087 -5.030 6.708 1.00 89.81 72 CYS A N 1
ATOM 567 C CA . CYS A 1 72 ? 9.082 -4.062 7.123 1.00 89.81 72 CYS A CA 1
ATOM 568 C C . CYS A 1 72 ? 8.397 -4.523 8.420 1.00 89.81 72 CYS A C 1
ATOM 570 O O . CYS A 1 72 ? 7.690 -5.531 8.432 1.00 89.81 72 CYS A O 1
ATOM 572 N N . ALA A 1 73 ? 8.533 -3.755 9.503 1.00 90.50 73 ALA A N 1
ATOM 573 C CA . ALA A 1 73 ? 7.982 -4.069 10.828 1.00 90.50 73 ALA A CA 1
A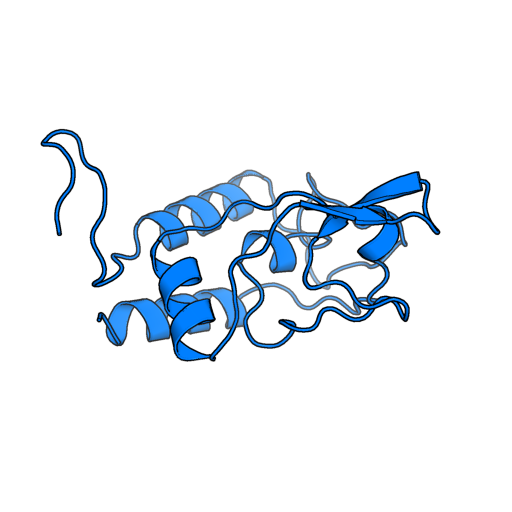TOM 574 C C . ALA A 1 73 ? 6.438 -4.095 10.897 1.00 90.50 73 ALA A C 1
ATOM 576 O O . ALA A 1 73 ? 5.864 -4.533 11.902 1.00 90.50 73 ALA A O 1
ATOM 577 N N . ILE A 1 74 ? 5.775 -3.625 9.837 1.00 92.56 74 ILE A N 1
ATOM 578 C CA . ILE A 1 74 ? 4.317 -3.593 9.685 1.00 92.56 74 ILE A CA 1
ATOM 579 C C . ILE A 1 74 ? 3.817 -4.512 8.569 1.00 92.56 74 ILE A C 1
ATOM 581 O O . ILE A 1 74 ? 2.694 -4.338 8.122 1.00 92.56 74 ILE A O 1
ATOM 585 N N . GLN A 1 75 ? 4.611 -5.499 8.128 1.00 89.88 75 GLN A N 1
ATOM 586 C CA . GLN A 1 75 ? 4.237 -6.435 7.056 1.00 89.88 75 GLN A CA 1
ATOM 587 C C . GLN A 1 75 ? 2.769 -6.922 7.089 1.00 89.88 75 GLN A C 1
ATOM 589 O O . GLN A 1 75 ? 2.112 -6.760 6.056 1.00 89.88 75 GLN A O 1
ATOM 594 N N . PRO A 1 76 ? 2.217 -7.424 8.218 1.00 89.06 76 PRO A N 1
ATOM 595 C CA . PRO A 1 76 ? 0.845 -7.943 8.239 1.00 89.06 76 PRO A CA 1
ATOM 596 C C . PRO A 1 76 ? -0.214 -6.861 7.998 1.00 89.06 76 PRO A C 1
ATOM 598 O O . PRO A 1 76 ? -1.269 -7.141 7.436 1.00 89.06 76 PRO A O 1
ATOM 601 N N . VAL A 1 77 ? 0.092 -5.615 8.357 1.00 94.44 77 VAL A N 1
ATOM 602 C CA . VAL A 1 77 ? -0.833 -4.472 8.356 1.00 94.44 77 VAL A CA 1
ATOM 603 C C . VAL A 1 77 ? -0.372 -3.367 7.406 1.00 94.44 77 VAL A C 1
ATOM 605 O O . VAL A 1 77 ? -0.699 -2.196 7.587 1.00 94.44 77 VAL A O 1
ATOM 608 N N . LYS A 1 78 ? 0.419 -3.736 6.390 1.00 95.12 78 LYS A N 1
ATOM 609 C CA . LYS A 1 78 ? 0.868 -2.820 5.340 1.00 95.12 78 LYS A CA 1
ATOM 610 C C . LYS A 1 78 ? -0.345 -2.138 4.688 1.00 95.12 78 LYS A C 1
ATOM 612 O O . LYS A 1 78 ? -1.289 -2.856 4.339 1.00 95.12 78 LYS A O 1
ATOM 617 N N . PRO A 1 79 ? -0.290 -0.811 4.477 1.00 96.06 79 PRO A N 1
ATOM 618 C CA . PRO A 1 79 ? -1.263 -0.098 3.657 1.00 96.06 79 PRO A CA 1
ATOM 619 C C . PRO A 1 79 ? -1.301 -0.631 2.218 1.00 96.06 79 PRO A C 1
ATOM 621 O O . PRO A 1 79 ? -0.314 -1.191 1.728 1.00 96.06 79 PRO A O 1
ATOM 624 N N . LEU A 1 80 ? -2.411 -0.399 1.527 1.00 97.62 80 LEU A N 1
ATOM 625 C CA . LEU A 1 80 ? -2.674 -0.694 0.130 1.00 97.62 80 LEU A CA 1
ATOM 626 C C . LEU A 1 80 ? -1.534 -0.221 -0.767 1.00 97.62 80 LEU A C 1
ATOM 628 O O . LEU A 1 80 ? -1.034 -1.015 -1.555 1.00 97.62 80 LEU A O 1
ATOM 632 N N . ILE A 1 81 ? -1.044 1.014 -0.611 1.00 96.00 81 ILE A N 1
ATOM 633 C CA . ILE A 1 81 ? 0.043 1.526 -1.462 1.00 96.00 81 ILE A CA 1
ATOM 634 C C . ILE A 1 81 ? 1.320 0.677 -1.353 1.00 96.00 81 ILE A C 1
ATOM 636 O O . ILE A 1 81 ? 1.983 0.403 -2.351 1.00 96.00 81 ILE A O 1
ATOM 640 N N . CYS A 1 82 ? 1.633 0.164 -0.158 1.00 94.56 82 CYS A N 1
ATOM 641 C CA . CYS A 1 82 ? 2.764 -0.744 0.041 1.00 94.56 82 CYS A CA 1
ATOM 642 C C . CYS A 1 82 ? 2.527 -2.135 -0.552 1.00 94.56 82 CYS A C 1
ATOM 644 O O . CYS A 1 82 ? 3.497 -2.853 -0.793 1.00 94.56 82 CYS A O 1
ATOM 646 N N . ARG A 1 83 ? 1.265 -2.545 -0.716 1.00 95.56 83 ARG A N 1
ATOM 647 C CA . ARG A 1 83 ? 0.884 -3.823 -1.330 1.00 95.56 83 ARG A CA 1
ATOM 648 C C . ARG A 1 83 ? 0.855 -3.726 -2.847 1.00 95.56 83 ARG A C 1
ATOM 650 O O . ARG A 1 83 ? 1.280 -4.665 -3.497 1.00 95.56 83 ARG A O 1
ATOM 657 N N . LEU A 1 84 ? 0.410 -2.593 -3.387 1.00 96.62 84 LEU A N 1
ATOM 658 C CA . LEU A 1 84 ? 0.381 -2.306 -4.820 1.00 96.62 84 LEU A CA 1
ATOM 659 C C . LEU A 1 84 ? 1.786 -2.152 -5.412 1.00 96.62 84 LEU A C 1
ATOM 661 O O . LEU A 1 84 ? 1.976 -2.379 -6.605 1.00 96.62 84 LEU A O 1
ATOM 665 N N . TRP A 1 85 ? 2.782 -1.797 -4.597 1.00 94.38 85 TRP A N 1
ATOM 666 C CA . TRP A 1 85 ? 4.165 -1.688 -5.053 1.00 94.38 85 TRP A CA 1
ATOM 667 C C . TRP A 1 85 ? 4.696 -3.030 -5.576 1.00 94.38 85 TRP A C 1
ATOM 669 O O . TRP A 1 85 ? 4.845 -3.999 -4.832 1.00 94.38 85 TRP A O 1
ATOM 679 N N . GLY A 1 86 ? 5.017 -3.074 -6.866 1.00 95.38 86 GLY A N 1
ATOM 680 C CA . GLY A 1 86 ? 5.394 -4.278 -7.600 1.00 95.38 86 GLY A CA 1
ATOM 681 C C . GLY A 1 86 ? 4.225 -5.032 -8.240 1.00 95.38 86 GLY A C 1
ATOM 682 O O . GLY A 1 86 ? 4.479 -5.926 -9.040 1.00 95.38 86 GLY A O 1
ATOM 683 N N . LEU A 1 87 ? 2.969 -4.686 -7.936 1.00 97.75 87 LEU A N 1
ATOM 684 C CA . LEU A 1 87 ? 1.781 -5.320 -8.525 1.00 97.75 87 LEU A CA 1
ATOM 685 C C . LEU A 1 87 ? 1.226 -4.566 -9.736 1.00 97.75 87 LEU A C 1
ATOM 687 O O . LEU A 1 87 ? 0.508 -5.162 -10.535 1.00 97.75 87 LEU A O 1
ATOM 691 N N . THR A 1 88 ? 1.525 -3.275 -9.876 1.00 97.62 88 THR A N 1
ATOM 692 C CA . THR A 1 88 ? 0.949 -2.421 -10.925 1.00 97.62 88 THR A CA 1
ATOM 693 C C . THR A 1 88 ? 1.956 -2.136 -12.034 1.00 97.62 88 THR A C 1
ATOM 695 O O . THR A 1 88 ? 3.170 -2.158 -11.821 1.00 97.62 88 THR A O 1
ATOM 698 N N . GLU A 1 89 ? 1.460 -1.820 -13.228 1.00 96.25 89 GLU A N 1
ATOM 699 C CA . GLU A 1 89 ? 2.299 -1.372 -14.350 1.00 96.25 89 GLU A CA 1
ATOM 700 C C . GLU A 1 89 ? 2.999 -0.023 -14.097 1.00 96.25 89 GLU A C 1
ATOM 702 O O . GLU A 1 89 ? 4.038 0.265 -14.685 1.00 96.25 89 GLU A O 1
ATOM 707 N N . THR A 1 90 ? 2.450 0.797 -13.198 1.00 94.31 90 THR A N 1
ATOM 708 C CA . THR A 1 90 ? 2.959 2.135 -12.862 1.00 94.31 90 THR A CA 1
ATOM 709 C C . THR A 1 90 ? 3.961 2.136 -11.705 1.00 94.31 90 THR A C 1
ATOM 711 O O . THR A 1 90 ? 4.714 3.095 -11.554 1.00 94.31 90 THR A O 1
ATOM 714 N N . MET A 1 91 ? 3.989 1.078 -10.887 1.00 93.88 91 MET A N 1
ATOM 715 C CA . MET A 1 91 ? 4.873 0.924 -9.725 1.00 93.88 91 MET A CA 1
ATOM 716 C C . MET A 1 91 ? 5.596 -0.422 -9.786 1.00 93.88 91 MET A C 1
ATOM 718 O O . MET A 1 91 ? 5.452 -1.269 -8.904 1.00 93.88 91 MET A O 1
ATOM 722 N N . VAL A 1 92 ? 6.380 -0.632 -10.844 1.00 94.88 92 VAL A N 1
ATOM 723 C CA . VAL A 1 92 ? 7.158 -1.864 -11.033 1.00 94.88 92 VAL A CA 1
ATOM 724 C C . VAL A 1 92 ? 8.232 -2.001 -9.948 1.00 94.88 92 VAL A C 1
ATOM 726 O O . VAL A 1 92 ? 8.858 -1.026 -9.527 1.00 94.88 92 VAL A O 1
ATOM 729 N N . CYS A 1 93 ? 8.470 -3.230 -9.482 1.00 93.69 93 CYS A N 1
ATOM 730 C CA . CYS A 1 93 ? 9.496 -3.489 -8.479 1.00 93.69 93 CYS A CA 1
ATOM 731 C C . CYS A 1 93 ? 10.908 -3.306 -9.077 1.00 93.69 93 CYS A C 1
ATOM 733 O O . CYS A 1 93 ? 11.275 -4.057 -9.982 1.00 93.69 93 CYS A O 1
ATOM 735 N N . PRO A 1 94 ? 11.765 -2.423 -8.525 1.00 91.94 94 PRO A N 1
ATOM 736 C CA . PRO A 1 94 ? 13.125 -2.214 -9.041 1.00 91.94 94 PRO A CA 1
ATOM 737 C C . PRO A 1 94 ? 14.058 -3.417 -8.817 1.00 91.94 94 PRO A C 1
ATOM 739 O O . PRO A 1 94 ? 15.158 -3.461 -9.356 1.00 91.94 94 PRO A O 1
ATOM 742 N N . HIS A 1 95 ? 13.631 -4.405 -8.025 1.00 91.81 95 HIS A N 1
ATOM 743 C CA . HIS A 1 95 ? 14.380 -5.635 -7.752 1.00 91.81 95 HIS A CA 1
ATOM 744 C C . HIS A 1 95 ? 13.907 -6.829 -8.595 1.00 91.81 95 HIS A C 1
ATOM 746 O O . HIS A 1 95 ? 14.272 -7.966 -8.291 1.00 91.81 95 HIS A O 1
ATOM 752 N N . GLY A 1 96 ? 13.065 -6.590 -9.607 1.00 93.94 96 GLY A N 1
ATOM 753 C CA . GLY A 1 96 ? 12.585 -7.627 -10.524 1.00 93.94 96 GLY A CA 1
ATOM 754 C C . GLY A 1 96 ? 11.609 -8.623 -9.892 1.00 93.94 96 GLY A C 1
ATOM 755 O O . GLY A 1 96 ? 11.519 -9.758 -10.346 1.00 93.94 96 GLY A O 1
ATOM 756 N N . CYS A 1 97 ? 10.912 -8.244 -8.814 1.00 94.62 97 CYS A N 1
ATOM 757 C CA . CYS A 1 97 ? 9.814 -9.063 -8.297 1.00 94.62 97 CYS A CA 1
ATOM 758 C C . CYS A 1 97 ? 8.620 -8.947 -9.249 1.00 94.62 97 CYS A C 1
ATOM 760 O O . CYS A 1 97 ? 8.187 -7.830 -9.533 1.00 94.62 97 CYS A O 1
ATOM 762 N N . GLU A 1 98 ? 8.084 -10.085 -9.686 1.00 96.56 98 GLU A N 1
ATOM 763 C CA . GLU A 1 98 ? 6.990 -10.144 -10.655 1.00 96.56 98 GLU A CA 1
ATOM 764 C C . GLU A 1 98 ? 5.722 -10.748 -10.042 1.00 96.56 98 GLU A C 1
ATOM 766 O O . GLU A 1 98 ? 5.812 -11.786 -9.370 1.00 96.56 98 GLU A O 1
ATOM 771 N N . PRO A 1 99 ? 4.550 -10.111 -10.221 1.00 97.69 99 PRO A N 1
ATOM 772 C CA . PRO A 1 99 ? 3.288 -10.652 -9.748 1.00 97.69 99 PRO A CA 1
ATOM 773 C C . PRO A 1 99 ? 2.749 -11.726 -10.696 1.00 97.69 99 PRO A C 1
ATOM 775 O O . PRO A 1 99 ? 3.086 -11.759 -11.878 1.00 97.69 99 PRO A O 1
ATOM 778 N N . GLU A 1 100 ? 1.840 -12.566 -10.200 1.00 97.69 100 GLU A N 1
ATOM 779 C CA . GLU A 1 100 ? 1.119 -13.541 -11.037 1.00 97.69 100 GLU A CA 1
ATOM 780 C C . GLU A 1 100 ? 0.268 -12.866 -12.126 1.00 97.69 100 GLU A C 1
ATOM 782 O O . GLU A 1 100 ? 0.058 -13.421 -13.203 1.00 97.69 100 GLU A O 1
ATOM 787 N N . ARG A 1 101 ? -0.194 -11.642 -11.848 1.00 97.44 101 ARG A N 1
ATOM 788 C CA . ARG A 1 101 ? -0.916 -10.768 -12.771 1.00 97.44 101 ARG A CA 1
ATOM 789 C C . ARG A 1 101 ? -0.577 -9.318 -12.450 1.00 97.44 101 ARG A C 1
ATOM 791 O O . ARG A 1 101 ? -0.652 -8.918 -11.290 1.00 97.44 101 ARG A O 1
ATOM 798 N N . ARG A 1 102 ? -0.241 -8.522 -13.470 1.00 97.94 102 ARG A N 1
ATOM 799 C CA . ARG A 1 102 ? -0.109 -7.068 -13.307 1.00 97.94 102 ARG A CA 1
ATOM 800 C C . ARG A 1 102 ? -1.484 -6.408 -13.283 1.00 97.94 102 ARG A C 1
ATOM 802 O O . ARG A 1 102 ? -2.348 -6.760 -14.085 1.00 97.94 102 ARG A O 1
ATOM 809 N N . LEU A 1 103 ? -1.647 -5.451 -12.378 1.00 98.44 103 LEU A N 1
ATOM 810 C CA . LEU A 1 103 ? -2.793 -4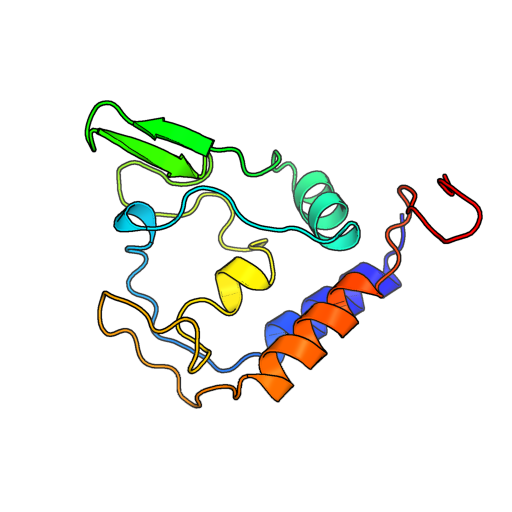.550 -12.335 1.00 98.44 103 LEU A CA 1
ATOM 811 C C . LEU A 1 103 ? -2.586 -3.388 -13.307 1.00 98.44 103 LEU A C 1
ATOM 813 O O . LEU A 1 103 ? -1.489 -2.810 -13.349 1.00 98.44 103 LEU A O 1
ATOM 817 N N . THR A 1 104 ? -3.637 -3.029 -14.042 1.00 98.50 104 THR A N 1
ATOM 818 C CA . THR A 1 104 ? -3.635 -1.804 -14.850 1.00 98.50 104 THR A CA 1
ATOM 819 C C . THR A 1 104 ? -3.683 -0.570 -13.954 1.00 98.50 104 THR A C 1
ATOM 821 O O . THR A 1 104 ? -3.990 -0.637 -12.755 1.00 98.50 104 THR A O 1
ATOM 824 N N . ARG A 1 105 ? -3.381 0.593 -14.531 1.00 97.62 105 ARG A N 1
ATOM 825 C CA . ARG A 1 105 ? -3.551 1.876 -13.852 1.00 97.62 105 ARG A CA 1
ATOM 826 C C . ARG A 1 105 ? -4.990 2.094 -13.377 1.00 97.62 105 ARG A C 1
ATOM 828 O O . ARG A 1 105 ? -5.165 2.608 -12.277 1.00 97.62 105 ARG A O 1
ATOM 835 N N . GLU A 1 106 ? -5.992 1.719 -14.168 1.00 98.25 106 GLU A N 1
ATOM 836 C CA . GLU A 1 106 ? -7.407 1.844 -13.801 1.00 98.25 106 GLU A CA 1
ATOM 837 C C . GLU A 1 106 ? -7.746 0.959 -12.598 1.00 98.25 106 GLU A C 1
ATOM 839 O O . GLU A 1 106 ? -8.233 1.479 -11.599 1.00 98.25 106 GLU A O 1
ATOM 844 N N . GLU A 1 107 ? -7.379 -0.329 -12.623 1.00 98.25 107 GLU A N 1
ATOM 845 C CA . GLU A 1 107 ? -7.612 -1.242 -11.491 1.00 98.25 107 GLU A CA 1
ATOM 846 C C . GLU A 1 107 ? -6.951 -0.733 -10.199 1.00 98.25 107 GLU A C 1
ATOM 848 O O . GLU A 1 107 ? -7.531 -0.798 -9.116 1.00 98.25 107 GLU A O 1
ATOM 853 N N . MET A 1 108 ? -5.728 -0.203 -10.304 1.00 97.81 108 MET A N 1
ATOM 854 C CA . MET A 1 108 ? -5.026 0.408 -9.175 1.00 97.81 108 MET A CA 1
ATOM 855 C C . MET A 1 108 ? -5.799 1.605 -8.607 1.00 97.81 108 MET A C 1
ATOM 857 O O . MET A 1 108 ? -5.924 1.727 -7.388 1.00 97.81 108 MET A O 1
ATOM 861 N N . LEU A 1 109 ? -6.275 2.504 -9.472 1.00 96.75 109 LEU A N 1
ATOM 862 C CA . LEU A 1 109 ? -7.008 3.698 -9.054 1.00 96.75 109 LEU A CA 1
ATOM 863 C C . LEU A 1 109 ? -8.350 3.334 -8.418 1.00 96.75 109 LEU A C 1
ATOM 865 O O . LEU A 1 109 ? -8.680 3.899 -7.378 1.00 96.75 109 LEU A O 1
ATOM 869 N N . ASP A 1 110 ? -9.069 2.364 -8.978 1.00 97.75 110 ASP A N 1
ATOM 870 C CA . ASP A 1 110 ? -10.334 1.877 -8.427 1.00 97.75 110 ASP A CA 1
ATOM 871 C C . ASP A 1 110 ? -10.142 1.319 -7.011 1.00 97.75 110 ASP A C 1
ATOM 873 O O . ASP A 1 110 ? -10.868 1.702 -6.095 1.00 97.75 110 ASP A O 1
ATOM 877 N N . LEU A 1 111 ? -9.100 0.509 -6.788 1.00 97.81 111 LEU A N 1
ATOM 878 C CA . LEU A 1 111 ? -8.753 -0.003 -5.456 1.00 97.81 111 LEU A CA 1
ATOM 879 C C . LEU A 1 111 ? -8.413 1.120 -4.465 1.00 97.81 111 LEU A C 1
ATOM 881 O O . LEU A 1 111 ? -8.812 1.070 -3.301 1.00 97.81 111 LEU A O 1
ATOM 885 N N . MET A 1 112 ? -7.658 2.130 -4.908 1.00 95.75 112 MET A N 1
ATOM 886 C CA . MET A 1 112 ? -7.300 3.274 -4.065 1.00 95.75 112 MET A CA 1
ATOM 887 C C . MET A 1 112 ? -8.530 4.101 -3.680 1.00 95.75 112 MET A C 1
ATOM 889 O O . MET A 1 112 ? -8.659 4.478 -2.517 1.00 95.75 112 MET A O 1
ATOM 893 N N . LEU A 1 113 ? -9.433 4.357 -4.631 1.00 94.00 113 LEU A N 1
ATOM 894 C CA . LEU A 1 113 ? -10.690 5.064 -4.385 1.00 94.00 113 LEU A CA 1
ATOM 895 C C . LEU A 1 113 ? -11.619 4.260 -3.474 1.00 94.00 113 LEU A C 1
ATOM 897 O O . LEU A 1 113 ? -12.252 4.834 -2.590 1.00 94.00 113 LEU A O 1
ATOM 901 N N . GLU A 1 114 ? -11.678 2.941 -3.654 1.00 95.62 114 GLU A N 1
ATOM 902 C CA . GLU A 1 114 ? -12.476 2.066 -2.802 1.00 95.62 114 GLU A CA 1
ATOM 903 C C . GLU A 1 114 ? -11.987 2.108 -1.350 1.00 95.62 114 GLU A C 1
ATOM 905 O O . GLU A 1 114 ? -12.791 2.324 -0.443 1.00 95.62 114 GLU A O 1
ATOM 910 N N . VAL A 1 115 ? -10.676 1.968 -1.120 1.00 95.81 115 VAL A N 1
ATOM 911 C CA . VAL A 1 115 ? -10.097 2.037 0.231 1.00 95.81 115 VAL A CA 1
ATOM 912 C C . VAL A 1 115 ? -10.260 3.423 0.857 1.00 95.81 115 VAL A C 1
ATOM 914 O O . VAL A 1 115 ? -10.539 3.510 2.051 1.00 95.81 115 VAL A O 1
ATOM 917 N N . ASP A 1 116 ? -10.139 4.503 0.083 1.00 90.44 116 ASP A N 1
ATOM 918 C CA . ASP A 1 116 ? -10.358 5.865 0.587 1.00 90.44 116 ASP A CA 1
ATOM 919 C C . ASP A 1 116 ? -11.826 6.120 0.978 1.00 90.44 116 ASP A C 1
ATOM 921 O O . ASP A 1 116 ? -12.111 6.802 1.965 1.00 90.44 116 ASP A O 1
ATOM 925 N N . ALA A 1 117 ? -12.772 5.505 0.261 1.00 90.19 117 ALA A N 1
ATOM 926 C CA . ALA A 1 117 ? -14.198 5.587 0.565 1.00 90.19 117 ALA A CA 1
ATOM 927 C C . ALA A 1 117 ? -14.598 4.821 1.842 1.00 90.19 117 ALA A C 1
ATOM 929 O O . ALA A 1 117 ? -15.666 5.088 2.411 1.00 90.19 117 ALA A O 1
ATOM 930 N N . LEU A 1 118 ? -13.762 3.889 2.319 1.00 91.75 118 LEU A N 1
ATOM 931 C CA . LEU A 1 118 ? -14.003 3.177 3.571 1.00 91.75 118 LEU A CA 1
ATOM 932 C C . LEU A 1 118 ? -13.918 4.145 4.750 1.00 91.75 118 LEU A C 1
ATOM 934 O O . LEU A 1 118 ? -12.865 4.661 5.127 1.00 91.75 118 LEU A O 1
ATOM 938 N N . ARG A 1 119 ? -15.068 4.367 5.385 1.00 80.56 119 ARG A N 1
ATOM 939 C CA . ARG A 1 119 ? -15.169 5.286 6.514 1.00 80.56 119 ARG A CA 1
ATOM 940 C C . ARG A 1 119 ? -14.518 4.685 7.751 1.00 80.56 119 ARG A C 1
ATOM 942 O O . ARG A 1 119 ? -15.044 3.730 8.332 1.00 80.56 119 ARG A O 1
ATOM 949 N N . SER A 1 120 ? -13.425 5.305 8.193 1.00 68.75 120 SER A N 1
ATOM 950 C CA . SER A 1 120 ? -12.924 5.114 9.549 1.00 68.75 120 SER A CA 1
ATOM 951 C C . SER A 1 120 ? -13.950 5.633 10.550 1.00 68.75 120 SER A C 1
ATOM 953 O O . SER A 1 120 ? -14.725 6.555 10.283 1.00 68.75 120 SER A O 1
ATOM 955 N N . GLY A 1 121 ? -13.953 5.049 11.739 1.00 64.69 121 GLY A N 1
ATOM 956 C CA . GLY A 1 121 ? -14.764 5.570 12.830 1.00 64.69 121 GLY A CA 1
ATOM 957 C C . GLY A 1 121 ? -14.033 6.637 13.646 1.00 64.69 121 GLY A C 1
ATOM 958 O O . GLY A 1 121 ? -14.379 6.793 14.813 1.00 64.69 121 GLY A O 1
ATOM 959 N N . SER A 1 122 ? -12.988 7.266 13.088 1.00 63.62 122 SER A N 1
ATOM 960 C CA . SER A 1 122 ? -12.104 8.243 13.747 1.00 63.62 122 SER A CA 1
ATOM 961 C C . SER A 1 122 ? -12.165 9.645 13.122 1.00 63.62 122 SER A C 1
ATOM 963 O O . SER A 1 122 ? -11.280 10.466 13.363 1.00 63.62 122 SER A O 1
ATOM 965 N N . GLY A 1 123 ? -13.182 9.889 12.300 1.00 66.25 123 GLY A N 1
ATOM 966 C CA . GLY A 1 123 ? -13.428 11.146 11.613 1.00 66.25 123 GLY A CA 1
ATOM 967 C C . GLY A 1 123 ? -12.782 11.272 10.228 1.00 66.25 123 GLY A C 1
ATOM 968 O O . GLY A 1 123 ? -11.777 10.628 9.928 1.00 66.25 123 GLY A O 1
ATOM 969 N N . TYR A 1 124 ? -13.399 12.083 9.367 1.00 69.81 124 TYR A N 1
ATOM 970 C CA . TYR A 1 124 ? -13.018 12.312 7.969 1.00 69.81 124 TYR A CA 1
ATOM 971 C C . TYR A 1 124 ? -13.341 13.747 7.536 1.00 69.81 124 TYR A C 1
ATOM 973 O O . TYR A 1 124 ? -14.252 14.377 8.069 1.00 69.81 124 TYR A O 1
ATOM 981 N N . CYS A 1 125 ? -12.621 14.274 6.546 1.00 69.44 125 CYS A N 1
ATOM 982 C CA . CYS A 1 125 ? -12.942 15.568 5.942 1.00 69.44 125 CYS A CA 1
ATOM 983 C C . CYS A 1 125 ? -13.913 15.374 4.770 1.00 69.44 125 CYS A C 1
ATOM 985 O O . CYS A 1 125 ? -13.690 14.507 3.928 1.00 69.44 125 CYS A O 1
ATOM 987 N N . ASN A 1 126 ? -14.980 16.170 4.693 1.00 73.88 126 ASN A N 1
ATOM 988 C CA . ASN A 1 126 ? -15.839 16.246 3.513 1.00 73.88 126 ASN A CA 1
ATOM 989 C C . ASN A 1 126 ? -16.084 17.708 3.101 1.00 73.88 126 ASN A C 1
ATOM 991 O O . ASN A 1 126 ? -15.553 18.636 3.710 1.00 73.88 126 ASN A O 1
ATOM 995 N N . LYS A 1 127 ? -16.905 17.925 2.064 1.00 77.56 127 LYS A N 1
ATOM 996 C CA . LYS A 1 127 ? -17.277 19.275 1.597 1.00 77.56 127 LYS A CA 1
ATOM 997 C C . LYS A 1 127 ? -17.891 20.168 2.689 1.00 77.56 127 LYS A C 1
ATOM 999 O O . LYS A 1 127 ? -17.862 21.385 2.566 1.00 77.56 127 LYS A O 1
ATOM 1004 N N . ASP A 1 128 ? -18.416 19.562 3.750 1.00 84.69 128 ASP A N 1
ATOM 1005 C CA . ASP A 1 128 ? -19.051 20.218 4.890 1.00 84.69 128 ASP A CA 1
ATOM 1006 C C . ASP A 1 128 ? -18.103 20.273 6.114 1.00 84.69 128 ASP A C 1
ATOM 1008 O O . ASP A 1 128 ? -18.565 20.443 7.247 1.00 84.69 128 ASP A O 1
ATOM 1012 N N . GLY A 1 129 ? -16.794 20.076 5.906 1.00 78.81 129 GLY A N 1
ATOM 1013 C CA . GLY A 1 129 ? -15.741 20.135 6.922 1.00 78.81 129 GLY A CA 1
ATOM 1014 C C . GLY A 1 129 ? -15.365 18.787 7.552 1.00 78.81 129 GLY A C 1
ATOM 1015 O O . GLY A 1 129 ? -15.754 17.716 7.086 1.00 78.81 129 GLY A O 1
ATOM 1016 N N . TRP A 1 130 ? -14.577 18.840 8.630 1.00 75.81 130 TRP A N 1
ATOM 1017 C CA . TRP A 1 130 ? -14.213 17.664 9.429 1.00 75.81 130 TRP A CA 1
ATOM 1018 C C . TRP A 1 130 ? -15.447 17.087 10.136 1.00 75.81 130 TRP A C 1
ATOM 1020 O O . TRP A 1 130 ? -16.159 17.796 10.848 1.00 75.81 130 TRP A O 1
ATOM 1030 N N . LYS A 1 131 ? -15.693 15.791 9.958 1.00 69.75 131 LYS A N 1
ATOM 1031 C CA . LYS A 1 131 ? -16.685 14.996 10.688 1.00 69.75 131 LYS A CA 1
ATOM 1032 C C . LYS A 1 131 ? -15.920 14.133 11.681 1.00 69.75 131 LYS A C 1
ATOM 1034 O O . LYS A 1 131 ? -15.010 13.442 11.249 1.00 69.75 131 LYS A O 1
ATOM 1039 N N . GLY A 1 132 ? -16.234 14.220 12.973 1.00 69.88 132 GLY A N 1
ATOM 1040 C CA . GLY A 1 132 ? -15.590 13.473 14.064 1.00 69.88 132 GLY A CA 1
ATOM 1041 C C . GLY A 1 132 ? -16.541 12.478 14.699 1.00 69.88 132 GLY A C 1
ATOM 1042 O O . GLY A 1 132 ? -17.747 12.806 14.751 1.00 69.88 132 GLY A O 1
#

Radius of gyration: 15.4 Å; Cα contacts (8 Å, |Δi|>4): 180; chains: 1; bounding box: 43×34×33 Å

Solvent-accessible surface area (backbone atoms only — not comparable to full-atom values): 7836 Å² total; per-residue (Å²): 105,40,71,67,42,54,51,52,53,51,51,57,63,67,70,51,66,58,59,73,69,82,53,62,52,58,85,77,41,28,81,78,77,74,40,60,35,48,54,51,53,26,48,77,68,77,39,77,83,79,39,66,37,80,36,84,91,75,75,44,60,23,27,62,45,50,43,94,89,24,48,54,80,47,64,97,66,56,45,66,63,71,62,43,55,25,30,26,76,88,38,63,38,94,83,71,37,62,37,84,47,73,36,50,69,64,59,51,49,53,53,52,52,52,51,55,67,32,61,39,50,80,38,51,76,53,100,90,43,77,44,118

Nearest PDB structures (foldseek):
  6eah-assembly1_C  TM=1.807E-01  e=9.763E+00  human respiratory syncytial virus

Secondary structure (DSSP, 8-state):
--HHHHHHHHHHHHTSPPB-----GGGT-------HHHHHHHHHTTPPPP-EEEETTTTEEEETTB-TTS-BTTGGG--HHHHHTTTBSSS--TT---BSSPBPHHHHHHHHHHHHHS--TT-EEETTEEE-

Mean predicted aligned error: 4.77 Å

Sequence (132 aa):
MNPEAIARLQEIYQSLPKINCQQKCQACCTIITLSPIEIEHLKQNGKGLPVARYSKEFDYQMCSHLRQNGDCAIQPVKPLICRLWGLTETMVCPHGCEPERRLTREEMLDLMLEVDALRSGSGYCNKDGWKG

Foldseek 3Di:
DDVVLVVVQVVLLVPAFDWPDPLQCQLPAADDDAAPVLCVLCVVVVHDDFHWDADPVNRGTHTPQADPVSHGVCVVSDGPRVSLQCQEPVRNHPVPIHTPHHDYPVRSVVSVVSSNPRDDPPWDQDPVGIDD

pLDDT: mean 89.79, std 8.4, range [63.62, 98.5]